Protein AF-A0A4Q2LYN2-F1 (afdb_monomer)

Radius of gyration: 11.36 Å; Cα contacts (8 Å, |Δi|>4): 56; chains: 1; bounding box: 28×20×30 Å

pLDDT: mean 85.12, std 8.64, r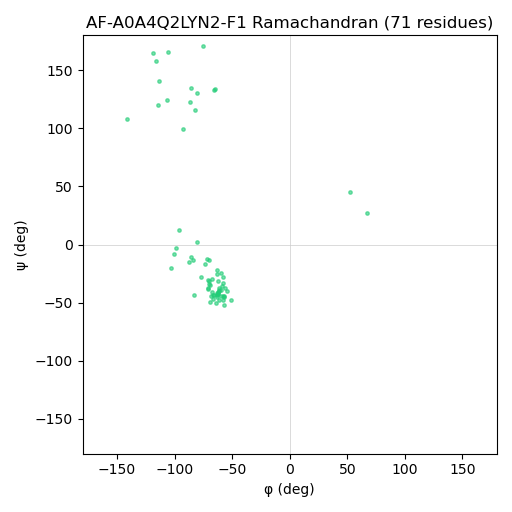ange [49.94, 92.75]

Foldseek 3Di:
DQLLVVLVVLCVVLVDDLVDFRPVSDDPVSLVVSQVVSCVVLVFHDDCVVVPDPTDHSVNSSVRSVVRSVVVD

Mean predicted aligned error: 4.29 Å

Nearest PDB structures (foldseek):
  5msv-assembly2_B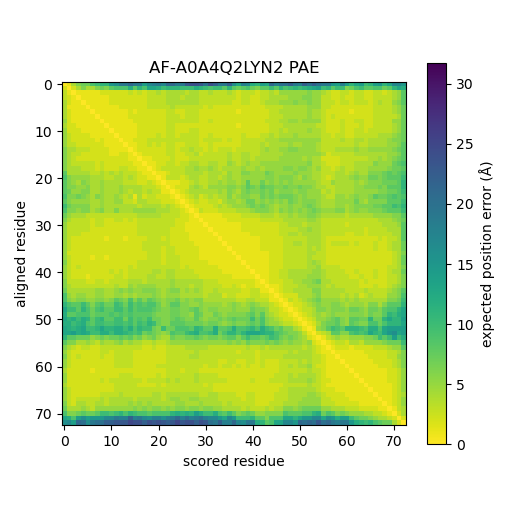  TM=7.972E-01  e=3.729E-02  Segniliparus rugosus ATCC BAA-974
  5msv-assembly1_A  TM=7.961E-01  e=6.938E-02  Segniliparus rugosus ATCC BAA-974
  5msr-assembly1_A  TM=8.082E-01  e=1.555E-01  Segniliparus rugosus
  5msp-assembly1_A  TM=7.428E-01  e=1.007E-01  Segniliparus rugosus ATCC BAA-974
  3j9m-assembly1_h  TM=6.748E-01  e=4.731E+00  Homo sapiens

Secondary structure (DSSP, 8-state):
--HHHHHHHHHHHHT--TTS-HHHH--HHHHHHHHHHHHHHHT----GGGTT-S---HHHHHHHHHHHHHHT-

Solvent-accessible surface area (backbone atoms only — not comparable to full-atom values): 4526 Å² total; per-residue (Å²): 134,64,62,60,66,56,51,52,59,55,28,62,78,73,70,56,62,72,90,45,57,49,70,81,76,40,56,79,66,56,46,53,52,51,51,52,53,48,24,66,76,67,73,42,82,78,63,70,76,67,75,73,51,98,77,45,42,52,69,58,52,40,54,48,52,52,52,45,56,63,70,76,107

Sequence (73 aa):
MDTKINLLKIYDQFGINPEEELNSQLDSLDFVTLIIEIEENFNVSVPEDLLNVDVLTTDKLVNLIDQELEKGN

Structure (mmCIF, N/CA/C/O backbone):
data_AF-A0A4Q2LYN2-F1
#
_entry.id   AF-A0A4Q2LYN2-F1
#
loop_
_atom_site.group_PDB
_atom_site.id
_atom_site.type_symbol
_atom_site.label_atom_id
_atom_site.label_alt_id
_atom_site.label_comp_id
_atom_site.label_asym_id
_atom_site.label_entity_id
_atom_site.label_seq_id
_atom_site.pdbx_PDB_ins_code
_atom_site.Cartn_x
_atom_site.Cartn_y
_atom_site.Cartn_z
_atom_site.occupancy
_atom_site.B_iso_or_equiv
_atom_site.auth_seq_id
_atom_site.auth_comp_id
_atom_site.auth_asym_id
_atom_site.auth_atom_id
_atom_site.pdbx_PDB_model_num
ATOM 1 N N . MET A 1 1 ? -14.574 -7.178 3.862 1.00 60.41 1 MET A N 1
ATOM 2 C CA . MET A 1 1 ? -14.083 -6.251 2.822 1.00 60.41 1 MET A CA 1
ATOM 3 C C . MET A 1 1 ? -12.828 -6.900 2.273 1.00 60.41 1 MET A C 1
ATOM 5 O O . MET A 1 1 ? -12.085 -7.424 3.085 1.00 60.41 1 MET A O 1
ATOM 9 N N . ASP A 1 2 ? -12.652 -7.012 0.958 1.00 84.62 2 ASP A N 1
ATOM 10 C CA . ASP A 1 2 ? -11.462 -7.675 0.408 1.00 84.62 2 ASP A CA 1
ATOM 11 C C . ASP A 1 2 ? -10.393 -6.609 0.147 1.00 84.62 2 ASP A C 1
ATOM 13 O O . ASP A 1 2 ? -10.481 -5.847 -0.823 1.00 84.62 2 ASP A O 1
ATOM 17 N N . THR A 1 3 ? -9.446 -6.492 1.079 1.00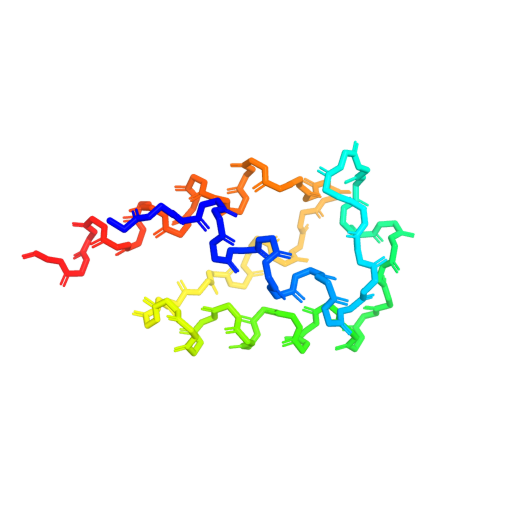 90.00 3 THR A N 1
ATOM 18 C CA . THR A 1 3 ? -8.386 -5.476 1.077 1.00 90.00 3 THR A CA 1
ATOM 19 C C . THR A 1 3 ? -7.593 -5.495 -0.220 1.00 90.00 3 THR A C 1
ATOM 21 O O . THR A 1 3 ? -7.331 -4.446 -0.811 1.00 90.00 3 THR A O 1
ATOM 24 N N . LYS A 1 4 ? -7.319 -6.695 -0.741 1.00 90.06 4 LYS A N 1
ATOM 25 C CA . LYS A 1 4 ? -6.599 -6.880 -1.999 1.00 90.06 4 LYS A CA 1
ATOM 26 C C . LYS A 1 4 ? -7.368 -6.296 -3.181 1.00 90.06 4 LYS A C 1
ATOM 28 O O . LYS A 1 4 ? -6.782 -5.586 -3.989 1.00 90.06 4 LYS A O 1
ATOM 33 N N . ILE A 1 5 ? -8.682 -6.516 -3.266 1.00 91.06 5 ILE A N 1
ATOM 34 C CA . ILE A 1 5 ? -9.504 -5.965 -4.360 1.00 91.06 5 ILE A CA 1
ATOM 35 C C . ILE A 1 5 ? -9.498 -4.433 -4.353 1.00 91.06 5 ILE A C 1
ATOM 37 O O . ILE A 1 5 ? -9.424 -3.817 -5.414 1.00 91.06 5 ILE A O 1
ATOM 41 N N . ASN A 1 6 ? -9.594 -3.805 -3.181 1.00 91.69 6 ASN A N 1
ATOM 42 C CA . ASN A 1 6 ? -9.584 -2.344 -3.097 1.00 91.69 6 ASN A CA 1
ATOM 43 C C . ASN A 1 6 ? -8.199 -1.763 -3.400 1.00 91.69 6 ASN A C 1
ATOM 45 O O . ASN A 1 6 ? -8.115 -0.776 -4.122 1.00 91.69 6 ASN A O 1
ATOM 49 N N . LEU A 1 7 ? -7.126 -2.418 -2.953 1.00 91.94 7 LEU A N 1
ATOM 50 C CA . LEU A 1 7 ? -5.760 -2.000 -3.259 1.00 91.94 7 LEU A CA 1
ATOM 51 C C . LEU A 1 7 ? -5.475 -2.052 -4.769 1.00 91.94 7 LEU A C 1
ATOM 53 O O . LEU A 1 7 ? -4.907 -1.117 -5.323 1.00 91.94 7 LEU A O 1
ATOM 57 N N . LEU A 1 8 ? -5.953 -3.093 -5.461 1.00 92.25 8 LEU A N 1
ATOM 58 C CA . LEU A 1 8 ? -5.815 -3.207 -6.917 1.00 92.25 8 LEU A CA 1
ATOM 59 C C . LEU A 1 8 ? -6.530 -2.083 -7.684 1.00 92.25 8 LEU A C 1
ATOM 61 O O . LEU A 1 8 ? -6.063 -1.680 -8.744 1.00 92.25 8 LEU A O 1
ATOM 65 N N . LYS A 1 9 ? -7.639 -1.546 -7.158 1.00 92.50 9 LYS A N 1
ATOM 66 C CA . LYS A 1 9 ? -8.306 -0.380 -7.766 1.00 92.50 9 LYS A CA 1
ATOM 67 C C . LYS A 1 9 ? -7.484 0.892 -7.625 1.00 92.50 9 LYS A C 1
ATOM 69 O O . LYS A 1 9 ? -7.535 1.729 -8.516 1.00 92.50 9 LYS A O 1
ATOM 74 N N . ILE A 1 10 ? -6.770 1.045 -6.510 1.00 92.38 10 ILE A N 1
ATOM 75 C CA . ILE A 1 10 ? -5.849 2.167 -6.322 1.00 92.38 10 ILE A CA 1
ATOM 76 C C . ILE A 1 10 ? -4.702 2.013 -7.323 1.00 92.38 10 ILE A C 1
ATOM 78 O O . ILE A 1 10 ? -4.424 2.941 -8.067 1.00 92.38 10 ILE A O 1
ATOM 82 N N . TYR A 1 11 ? -4.116 0.819 -7.444 1.00 92.62 11 TYR A N 1
ATOM 83 C CA . TYR A 1 11 ? -3.020 0.556 -8.386 1.00 92.62 11 TYR A CA 1
ATOM 84 C C . TYR A 1 11 ? -3.344 0.887 -9.840 1.00 92.62 11 TYR A C 1
ATOM 86 O O . TYR A 1 11 ? -2.483 1.421 -10.533 1.00 92.62 11 TYR A O 1
ATOM 94 N N . ASP A 1 12 ? -4.576 0.638 -10.284 1.00 91.75 12 ASP A N 1
ATOM 95 C CA . ASP A 1 12 ? -5.039 1.000 -11.629 1.00 91.75 12 ASP A CA 1
ATOM 96 C C . ASP A 1 12 ? -4.916 2.513 -11.905 1.00 91.75 12 ASP A C 1
ATOM 98 O O . ASP A 1 12 ? -4.578 2.914 -13.016 1.00 91.75 12 ASP A O 1
ATOM 102 N N . GLN A 1 13 ? -5.088 3.362 -10.882 1.00 90.25 13 GLN A N 1
ATOM 103 C CA . GLN A 1 13 ? -4.941 4.820 -11.003 1.00 90.25 13 GLN A CA 1
ATOM 104 C C . GLN A 1 13 ? -3.482 5.255 -11.194 1.00 90.25 13 GLN A C 1
ATOM 106 O O . GLN A 1 13 ? -3.225 6.259 -11.856 1.00 90.25 13 GLN A O 1
ATOM 111 N N . PHE A 1 14 ? -2.542 4.489 -10.636 1.00 89.31 14 PHE A N 1
ATOM 112 C CA . PHE A 1 14 ? -1.100 4.746 -10.707 1.00 89.31 14 PHE A CA 1
ATOM 113 C C . PHE A 1 14 ? -0.399 3.916 -11.796 1.00 89.31 14 PHE A C 1
ATOM 115 O O . PHE A 1 14 ? 0.802 4.059 -11.999 1.00 89.31 14 PHE A O 1
ATOM 122 N N . GLY A 1 15 ? -1.123 3.039 -12.500 1.00 89.62 15 GLY A N 1
ATOM 123 C CA . GLY A 1 15 ? -0.546 2.139 -13.502 1.00 89.62 15 GLY A CA 1
ATOM 124 C C . GLY A 1 15 ? 0.396 1.075 -12.923 1.00 89.62 15 GLY A C 1
ATOM 125 O O . GLY A 1 15 ? 1.300 0.627 -13.623 1.00 89.62 15 GLY A O 1
ATOM 126 N N . ILE A 1 16 ? 0.201 0.678 -11.661 1.00 90.62 16 ILE A N 1
ATOM 127 C CA . ILE A 1 16 ? 1.063 -0.285 -10.959 1.00 90.62 16 ILE A CA 1
ATOM 128 C C . ILE A 1 16 ? 0.701 -1.720 -11.359 1.00 90.62 16 ILE A C 1
ATOM 130 O O . ILE A 1 16 ? -0.453 -2.141 -11.253 1.00 90.62 16 ILE A O 1
ATOM 134 N N . ASN A 1 17 ? 1.707 -2.510 -11.730 1.00 90.94 17 ASN A N 1
ATOM 135 C CA . ASN A 1 17 ? 1.611 -3.957 -11.859 1.00 90.94 17 ASN A CA 1
ATOM 136 C C . ASN A 1 17 ? 1.776 -4.627 -10.476 1.00 90.94 17 ASN A C 1
ATOM 138 O O . ASN A 1 17 ? 2.861 -4.556 -9.890 1.00 90.94 17 ASN A O 1
ATOM 142 N N . PRO A 1 18 ? 0.745 -5.314 -9.942 1.00 88.25 18 PRO A N 1
ATOM 143 C CA . PRO A 1 18 ? 0.798 -5.934 -8.617 1.00 88.25 18 PRO A CA 1
ATOM 144 C C . PRO A 1 18 ? 1.734 -7.149 -8.519 1.00 88.25 18 PRO A C 1
ATOM 146 O O . PRO A 1 18 ? 1.991 -7.607 -7.402 1.00 88.25 18 PRO A O 1
ATOM 149 N N . GLU A 1 19 ? 2.190 -7.699 -9.651 1.00 88.31 19 GLU A N 1
ATOM 150 C CA . GLU A 1 19 ? 3.138 -8.823 -9.709 1.00 88.31 19 GLU A CA 1
ATOM 151 C C . GLU A 1 19 ? 4.608 -8.376 -9.638 1.00 88.31 19 GLU A C 1
ATOM 153 O O . GLU A 1 19 ? 5.498 -9.205 -9.451 1.00 88.31 19 GLU A O 1
ATOM 158 N N . GLU A 1 20 ? 4.864 -7.074 -9.762 1.00 87.00 20 GLU A N 1
ATOM 159 C CA . GLU A 1 20 ? 6.195 -6.474 -9.706 1.00 87.00 20 GLU A CA 1
ATOM 160 C C . GLU A 1 20 ? 6.429 -5.745 -8.373 1.00 87.00 20 GLU A C 1
ATOM 162 O O . GLU A 1 20 ? 5.511 -5.494 -7.588 1.00 87.00 20 GLU A O 1
ATOM 167 N N . GLU A 1 21 ? 7.689 -5.418 -8.086 1.00 83.50 21 GLU A N 1
ATOM 168 C CA . GLU A 1 21 ? 8.044 -4.619 -6.910 1.00 83.50 21 GLU A CA 1
ATOM 169 C C . GLU A 1 21 ? 7.470 -3.200 -7.050 1.00 83.50 21 GLU A C 1
ATOM 171 O O . GLU A 1 21 ? 7.594 -2.571 -8.098 1.00 83.50 21 GLU A O 1
ATOM 176 N N . LEU A 1 22 ? 6.821 -2.675 -6.009 1.00 82.50 22 LEU A N 1
ATOM 177 C CA . LEU A 1 22 ? 6.160 -1.361 -6.070 1.00 82.50 22 LEU A CA 1
ATOM 178 C C . LEU A 1 22 ? 7.154 -0.213 -6.218 1.00 82.50 22 LEU A C 1
ATOM 180 O O . LEU A 1 22 ? 6.934 0.728 -6.974 1.00 82.50 22 LEU A O 1
ATOM 184 N N . ASN A 1 23 ? 8.262 -0.300 -5.489 1.00 78.06 23 ASN A N 1
ATOM 185 C CA . ASN A 1 23 ? 9.289 0.731 -5.443 1.00 78.06 23 ASN A CA 1
ATOM 186 C C . ASN A 1 23 ? 10.122 0.825 -6.731 1.00 78.06 23 ASN A C 1
ATOM 188 O O . ASN A 1 23 ? 10.846 1.799 -6.899 1.00 78.06 23 ASN A O 1
ATOM 192 N N . SER A 1 24 ? 10.035 -0.155 -7.637 1.00 82.31 24 SER A N 1
ATOM 193 C CA . SER A 1 24 ? 10.686 -0.081 -8.952 1.00 82.31 24 SER A CA 1
ATOM 194 C C . SER A 1 24 ? 9.815 0.598 -10.017 1.00 82.31 24 SER A C 1
ATOM 196 O O . SER A 1 24 ? 10.332 1.000 -11.059 1.00 82.31 24 SER A O 1
ATOM 198 N N . GLN A 1 25 ? 8.514 0.745 -9.748 1.00 87.69 25 GLN A N 1
ATOM 199 C CA . GLN A 1 25 ? 7.520 1.278 -10.684 1.00 87.69 25 GLN A CA 1
ATOM 200 C C . GLN A 1 25 ? 7.125 2.727 -10.384 1.00 87.69 25 GLN A C 1
ATOM 202 O O . GLN A 1 25 ? 6.602 3.407 -11.262 1.00 87.69 25 GLN A O 1
ATOM 207 N N . LEU A 1 26 ? 7.366 3.192 -9.157 1.00 85.50 26 LEU A N 1
ATOM 208 C CA . LEU A 1 26 ? 6.936 4.500 -8.674 1.00 85.50 26 LEU A CA 1
ATOM 209 C C . LEU A 1 26 ? 8.138 5.393 -8.407 1.00 85.50 26 LEU A C 1
ATOM 211 O O . LEU A 1 26 ? 9.147 4.953 -7.851 1.00 85.50 26 LEU A O 1
ATOM 215 N N . ASP A 1 27 ? 8.008 6.670 -8.759 1.00 84.62 27 ASP A N 1
ATOM 216 C CA . ASP A 1 27 ? 8.915 7.675 -8.229 1.00 84.62 27 ASP A CA 1
ATOM 217 C C . ASP A 1 27 ? 8.566 8.009 -6.766 1.00 84.62 27 ASP A C 1
ATOM 219 O O . ASP A 1 27 ? 7.555 7.569 -6.211 1.00 84.62 27 ASP A O 1
ATOM 223 N N . SER A 1 28 ? 9.426 8.778 -6.099 1.00 81.81 28 SER A N 1
ATOM 224 C CA . SER A 1 28 ? 9.238 9.094 -4.682 1.00 81.81 28 SER A CA 1
ATOM 225 C C . SER A 1 28 ? 7.965 9.900 -4.391 1.00 81.81 28 SER A C 1
ATOM 227 O O . SER A 1 28 ? 7.476 9.854 -3.267 1.00 81.81 28 SER A O 1
ATOM 229 N N . LEU A 1 29 ? 7.446 10.667 -5.358 1.00 87.00 29 LEU A N 1
ATOM 230 C CA . LEU A 1 29 ? 6.233 11.469 -5.184 1.00 87.00 29 LEU A CA 1
ATOM 231 C C . LEU A 1 29 ? 4.981 10.615 -5.405 1.00 87.00 29 LEU A C 1
ATOM 233 O O . LEU A 1 29 ? 4.044 10.688 -4.608 1.00 87.00 29 LEU A O 1
ATOM 237 N N . ASP A 1 30 ? 4.987 9.781 -6.441 1.00 88.25 30 ASP A N 1
ATOM 238 C CA . ASP A 1 30 ? 3.917 8.826 -6.724 1.00 88.25 30 ASP A CA 1
ATOM 239 C C . ASP A 1 30 ? 3.775 7.826 -5.577 1.00 88.25 30 ASP A C 1
ATOM 241 O O . ASP A 1 30 ? 2.665 7.514 -5.154 1.00 88.25 30 ASP A O 1
ATOM 245 N N . PHE A 1 31 ? 4.898 7.394 -5.001 1.00 86.12 31 PHE A N 1
ATOM 246 C CA . PHE A 1 31 ? 4.907 6.516 -3.840 1.00 86.12 31 PHE A CA 1
ATOM 247 C C . PHE A 1 31 ? 4.233 7.147 -2.616 1.00 86.12 31 PHE A C 1
ATOM 249 O O . PHE A 1 31 ? 3.379 6.521 -1.994 1.00 86.12 31 PHE A O 1
ATOM 256 N N . VAL A 1 32 ? 4.563 8.398 -2.283 1.00 87.69 32 VAL A N 1
ATOM 257 C CA . VAL A 1 32 ? 3.908 9.113 -1.173 1.00 87.69 32 VAL A CA 1
ATOM 258 C C . VAL A 1 32 ? 2.415 9.289 -1.450 1.00 87.69 32 VAL A C 1
ATOM 260 O O . VAL A 1 32 ? 1.594 9.063 -0.565 1.00 87.69 32 VAL A O 1
ATOM 263 N N . THR A 1 33 ? 2.056 9.642 -2.685 1.00 90.31 33 THR A N 1
ATOM 264 C CA . THR A 1 33 ? 0.655 9.831 -3.086 1.00 90.31 33 THR A CA 1
ATOM 265 C C . THR A 1 33 ? -0.143 8.529 -2.981 1.00 90.31 33 THR A C 1
ATOM 267 O O . THR A 1 33 ? -1.254 8.534 -2.457 1.00 90.31 33 THR A O 1
ATOM 270 N N . LEU A 1 34 ? 0.440 7.401 -3.400 1.00 90.38 34 LEU A N 1
ATOM 271 C CA . LEU A 1 34 ? -0.151 6.071 -3.247 1.00 90.38 34 LEU A CA 1
ATOM 272 C C . LEU A 1 34 ? -0.452 5.755 -1.779 1.00 90.38 34 LEU A C 1
ATOM 274 O O . LEU A 1 34 ? -1.518 5.228 -1.467 1.00 90.38 34 LEU A O 1
ATOM 278 N N . ILE A 1 35 ? 0.490 6.045 -0.882 1.00 89.31 35 ILE A N 1
ATOM 279 C CA . ILE A 1 35 ? 0.336 5.753 0.545 1.00 89.31 35 ILE A CA 1
ATOM 280 C C . ILE A 1 35 ? -0.784 6.596 1.150 1.00 89.31 35 ILE A C 1
ATOM 282 O O . ILE A 1 35 ? -1.622 6.038 1.850 1.00 89.31 35 ILE A O 1
ATOM 286 N N . ILE A 1 36 ? -0.860 7.887 0.815 1.00 90.50 36 ILE A N 1
ATOM 287 C CA . ILE A 1 36 ? -1.960 8.762 1.249 1.00 90.50 36 ILE A CA 1
ATOM 288 C C . ILE A 1 36 ? -3.313 8.206 0.779 1.00 90.50 36 ILE A C 1
ATOM 290 O O . ILE A 1 36 ? -4.229 8.063 1.584 1.00 90.50 36 ILE A O 1
ATOM 294 N N . GLU A 1 37 ? -3.434 7.816 -0.494 1.00 92.75 37 GLU A N 1
ATOM 295 C CA . GLU A 1 37 ? -4.666 7.211 -1.022 1.00 92.75 37 GLU A CA 1
ATOM 296 C C . GLU A 1 37 ? -5.039 5.913 -0.2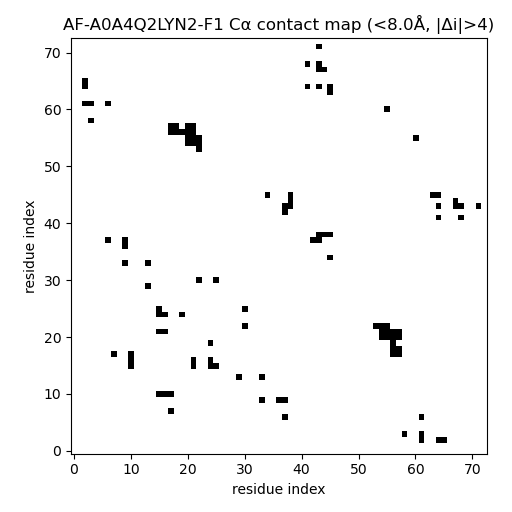92 1.00 92.75 37 GLU A C 1
ATOM 298 O O . GLU A 1 37 ? -6.214 5.667 -0.016 1.00 92.75 37 GLU A O 1
ATOM 303 N N . ILE A 1 38 ? -4.056 5.080 0.059 1.00 91.19 38 ILE A N 1
ATOM 304 C CA . ILE A 1 38 ? -4.281 3.872 0.861 1.00 91.19 38 ILE A CA 1
ATOM 305 C C . ILE A 1 38 ? -4.795 4.244 2.259 1.00 91.19 38 ILE A C 1
ATOM 307 O O . ILE A 1 38 ? -5.810 3.703 2.698 1.00 91.19 38 ILE A O 1
ATOM 311 N N . GLU A 1 39 ? -4.137 5.165 2.959 1.00 91.44 39 GLU A N 1
ATOM 312 C CA . GLU A 1 39 ? -4.556 5.600 4.296 1.00 91.44 39 GLU A CA 1
ATOM 313 C C . GLU A 1 39 ? -5.991 6.141 4.292 1.00 91.44 39 GLU A C 1
ATOM 315 O O . GLU A 1 39 ? -6.805 5.738 5.126 1.00 91.44 39 GLU A O 1
ATOM 320 N N . GLU A 1 40 ? -6.341 6.974 3.308 1.00 92.31 40 GLU A N 1
ATOM 321 C CA . GLU A 1 40 ? -7.682 7.545 3.167 1.00 92.31 40 GLU A CA 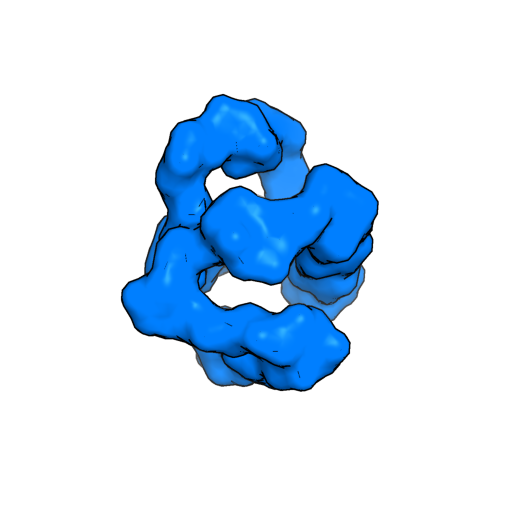1
ATOM 322 C C . GLU A 1 40 ? -8.744 6.494 2.797 1.00 92.31 40 GLU A C 1
ATOM 324 O O . GLU A 1 40 ? -9.824 6.474 3.392 1.00 92.31 40 GLU A O 1
ATOM 329 N N . ASN A 1 41 ? -8.458 5.587 1.853 1.00 91.50 41 ASN A N 1
ATOM 330 C CA . ASN A 1 41 ? -9.431 4.580 1.402 1.00 91.50 41 ASN A CA 1
ATOM 331 C C . ASN A 1 41 ? -9.711 3.505 2.457 1.00 91.50 41 ASN A C 1
ATOM 333 O O . ASN A 1 41 ? -10.827 2.979 2.525 1.00 91.50 41 ASN A O 1
ATOM 337 N N . PHE A 1 42 ? -8.704 3.145 3.251 1.00 90.12 42 PHE A N 1
ATOM 338 C CA . PHE A 1 42 ? -8.816 2.093 4.259 1.00 90.12 42 PHE A CA 1
ATOM 339 C C . PHE A 1 42 ? -9.011 2.637 5.677 1.00 90.12 42 PHE A C 1
ATOM 341 O O . PHE A 1 42 ? -9.319 1.859 6.576 1.00 90.12 42 PHE A O 1
ATOM 348 N N . ASN A 1 43 ? -8.898 3.955 5.879 1.00 90.31 43 ASN A N 1
ATOM 349 C CA . ASN A 1 43 ? -8.936 4.602 7.191 1.00 90.31 43 ASN A CA 1
ATOM 350 C C . ASN A 1 43 ? -7.937 3.956 8.173 1.00 90.31 43 ASN A C 1
ATOM 352 O O . ASN A 1 43 ? -8.266 3.647 9.321 1.00 90.31 43 ASN A O 1
ATOM 356 N N . VAL A 1 44 ? -6.719 3.724 7.680 1.00 89.38 44 VAL A N 1
ATOM 357 C CA . VAL A 1 44 ? -5.572 3.184 8.424 1.00 89.38 44 VAL A CA 1
ATOM 358 C C . VAL A 1 44 ? -4.444 4.208 8.427 1.00 89.38 44 VAL A C 1
ATOM 360 O O . VAL A 1 44 ? -4.454 5.135 7.624 1.00 89.38 44 VAL A O 1
ATOM 363 N N . SER A 1 45 ? -3.458 4.029 9.304 1.00 88.50 45 SER A N 1
ATOM 364 C CA . SER A 1 45 ? -2.202 4.776 9.229 1.00 88.50 45 SER A CA 1
ATOM 365 C C . SER A 1 45 ? -1.069 3.811 8.915 1.00 88.50 45 SER A C 1
ATOM 367 O O . SER A 1 45 ? -0.842 2.849 9.651 1.00 88.50 45 SER A O 1
ATOM 369 N N . VAL A 1 46 ? -0.383 4.038 7.798 1.00 84.00 46 VAL A N 1
ATOM 370 C CA . VAL A 1 46 ? 0.753 3.225 7.376 1.00 84.00 46 VAL A CA 1
ATOM 371 C C . VAL A 1 46 ? 2.012 3.789 8.044 1.00 84.00 46 VAL A C 1
ATOM 373 O O . VAL A 1 46 ? 2.335 4.959 7.850 1.00 84.00 46 VAL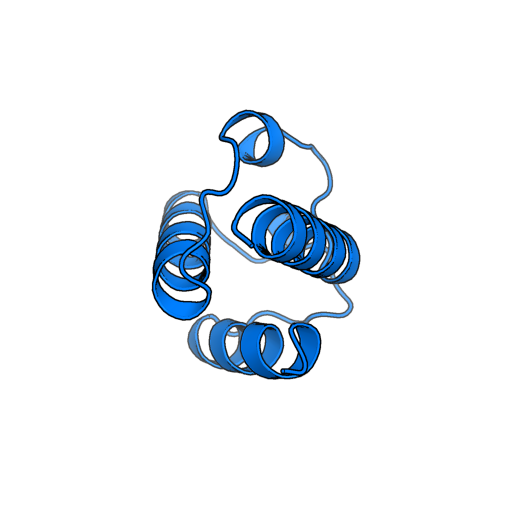 A O 1
ATOM 376 N N . PRO A 1 47 ? 2.763 2.994 8.826 1.00 81.12 47 PRO A N 1
ATOM 377 C CA . PRO A 1 47 ? 3.955 3.495 9.499 1.00 81.12 47 PRO A CA 1
ATOM 378 C C . PRO A 1 47 ? 5.040 3.915 8.501 1.00 81.12 47 PRO A C 1
ATOM 380 O O . PRO A 1 47 ? 5.397 3.148 7.604 1.00 81.12 47 PRO A O 1
ATOM 383 N N . GLU A 1 48 ? 5.636 5.089 8.721 1.00 77.88 48 GLU A N 1
ATOM 384 C CA . GLU A 1 48 ? 6.703 5.637 7.868 1.00 77.88 48 GLU A CA 1
ATOM 385 C 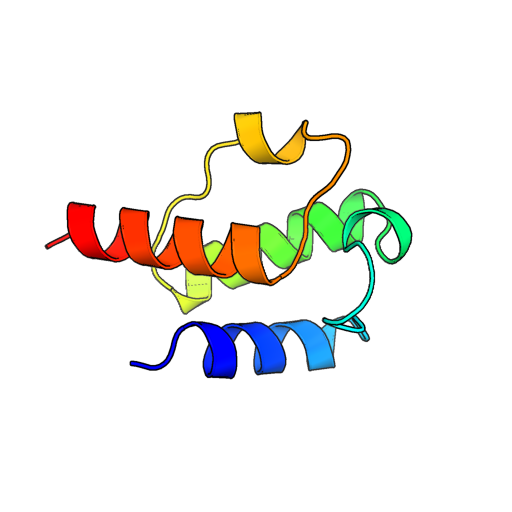C . GLU A 1 48 ? 7.927 4.711 7.756 1.00 77.88 48 GLU A C 1
ATOM 387 O O . GLU A 1 48 ? 8.604 4.688 6.732 1.00 77.88 48 GLU A O 1
ATOM 392 N N . ASP A 1 49 ? 8.191 3.884 8.770 1.00 74.06 49 ASP A N 1
ATOM 393 C CA . ASP A 1 49 ? 9.294 2.914 8.756 1.00 74.06 49 ASP A CA 1
ATOM 394 C C . ASP A 1 49 ? 9.187 1.902 7.603 1.00 74.06 49 ASP A C 1
ATOM 396 O O . ASP A 1 49 ? 10.197 1.369 7.141 1.00 74.06 49 ASP A O 1
ATOM 400 N N . LEU A 1 50 ? 7.976 1.657 7.096 1.00 69.00 50 LEU A N 1
ATOM 401 C CA . LEU A 1 50 ? 7.744 0.779 5.948 1.00 69.00 50 LEU A CA 1
ATOM 402 C C . LEU A 1 50 ? 7.923 1.479 4.607 1.00 69.00 50 LEU A C 1
ATOM 404 O O . LEU A 1 50 ? 8.044 0.803 3.591 1.00 69.00 50 LEU A O 1
ATOM 408 N N . LEU A 1 51 ? 7.989 2.808 4.601 1.00 68.56 51 LEU A N 1
ATOM 409 C CA . LEU A 1 51 ? 8.361 3.597 3.428 1.00 68.56 51 LEU A CA 1
ATOM 410 C C . LEU A 1 51 ? 9.866 3.502 3.147 1.00 68.56 51 LEU A C 1
ATOM 412 O O . LEU A 1 51 ? 10.308 3.781 2.039 1.00 68.56 51 LEU A O 1
ATOM 416 N N . ASN A 1 52 ? 10.644 3.055 4.138 1.00 69.81 52 ASN A N 1
ATOM 417 C CA . ASN A 1 52 ? 12.093 2.887 4.056 1.00 69.81 52 ASN A CA 1
ATOM 418 C C . ASN A 1 52 ? 12.532 1.448 3.719 1.00 69.81 52 ASN A C 1
ATOM 420 O O . ASN A 1 52 ? 13.704 1.114 3.893 1.00 69.81 52 ASN A O 1
ATOM 424 N N . VAL A 1 53 ? 11.625 0.564 3.281 1.00 67.50 53 VAL A N 1
ATOM 425 C CA . VAL A 1 53 ? 11.986 -0.821 2.928 1.00 67.50 53 VAL A CA 1
ATOM 426 C C .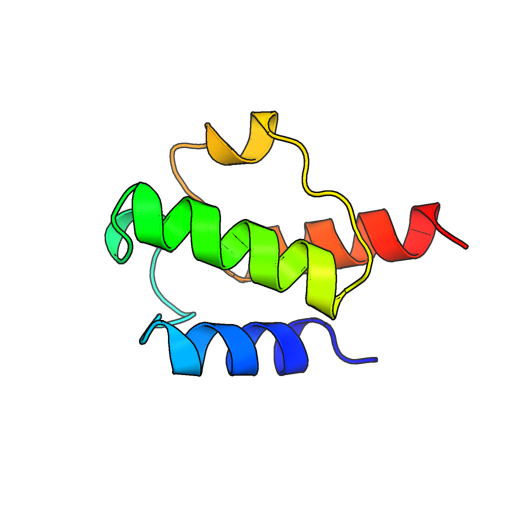 VAL A 1 53 ? 12.480 -0.924 1.486 1.00 67.50 53 VAL A C 1
ATOM 428 O O . VAL A 1 53 ? 11.836 -0.437 0.563 1.00 67.50 53 VAL A O 1
ATOM 431 N N . ASP A 1 54 ? 13.583 -1.650 1.283 1.00 66.19 54 ASP A N 1
ATOM 432 C CA . ASP A 1 54 ? 14.173 -1.880 -0.046 1.00 66.19 54 ASP A CA 1
ATOM 433 C C . ASP A 1 54 ? 13.253 -2.654 -1.007 1.00 66.19 54 ASP A C 1
ATOM 435 O O . ASP A 1 54 ? 13.442 -2.594 -2.217 1.00 66.19 54 ASP A O 1
ATOM 439 N N . VAL A 1 55 ? 12.277 -3.410 -0.486 1.00 71.44 55 VAL A N 1
ATOM 440 C CA . VAL A 1 55 ? 11.329 -4.191 -1.298 1.00 71.44 55 VAL A CA 1
ATOM 441 C C . VAL A 1 55 ? 9.936 -4.134 -0.684 1.00 71.44 55 VAL A C 1
ATOM 443 O O . VAL A 1 55 ? 9.658 -4.802 0.328 1.00 71.44 55 VAL A O 1
ATOM 446 N N . LEU A 1 56 ? 9.041 -3.399 -1.341 1.00 82.12 56 LEU A N 1
ATOM 447 C CA . LEU A 1 56 ? 7.617 -3.370 -1.028 1.00 82.12 56 LEU A CA 1
ATOM 448 C C . LEU A 1 56 ? 6.847 -4.146 -2.102 1.00 82.12 56 LEU A C 1
ATOM 450 O O . LEU A 1 56 ? 6.957 -3.856 -3.291 1.00 82.12 56 LEU A O 1
ATOM 454 N N . THR A 1 57 ? 6.069 -5.142 -1.680 1.00 87.81 57 THR A N 1
ATOM 455 C CA . THR A 1 57 ? 5.204 -5.934 -2.566 1.00 87.81 57 THR A CA 1
ATOM 456 C C . THR A 1 57 ? 3.742 -5.735 -2.194 1.00 87.81 57 THR A C 1
ATOM 458 O O . THR A 1 57 ? 3.423 -5.410 -1.047 1.00 87.81 57 THR A O 1
ATOM 461 N N . THR A 1 58 ? 2.850 -6.001 -3.146 1.00 88.19 58 THR A N 1
ATOM 462 C CA . THR A 1 58 ? 1.396 -5.939 -2.952 1.00 88.19 58 THR A CA 1
ATOM 463 C C . THR A 1 58 ? 0.946 -6.725 -1.724 1.00 88.19 58 THR A C 1
ATOM 465 O O . THR A 1 58 ? 0.224 -6.203 -0.882 1.00 88.19 58 THR A O 1
ATOM 468 N N . ASP A 1 59 ? 1.417 -7.965 -1.564 1.00 88.62 59 ASP A N 1
ATOM 469 C CA . ASP A 1 59 ? 0.998 -8.809 -0.441 1.00 88.62 59 ASP A CA 1
ATOM 470 C C . ASP A 1 59 ? 1.506 -8.281 0.915 1.00 88.62 59 ASP A C 1
ATOM 472 O O . ASP A 1 59 ? 0.831 -8.457 1.929 1.00 88.62 59 ASP A O 1
ATOM 476 N N . LYS A 1 60 ? 2.662 -7.598 0.966 1.00 87.69 60 LYS A N 1
ATOM 477 C CA . LYS A 1 60 ? 3.121 -6.936 2.201 1.00 87.69 60 LYS A CA 1
ATOM 478 C C . LYS A 1 60 ? 2.197 -5.782 2.585 1.00 87.69 60 LYS A C 1
ATOM 480 O O . LYS A 1 60 ? 1.844 -5.675 3.756 1.00 87.69 60 LYS A O 1
ATOM 485 N N . LEU A 1 61 ? 1.790 -4.962 1.613 1.00 88.00 61 LEU A N 1
ATOM 486 C CA . LEU A 1 61 ? 0.836 -3.874 1.844 1.00 88.00 61 LEU A CA 1
ATOM 487 C C . LEU A 1 61 ? -0.527 -4.403 2.290 1.00 88.00 61 LEU A C 1
ATOM 489 O O . LEU A 1 61 ? -1.065 -3.900 3.267 1.00 88.00 61 LEU A O 1
ATOM 493 N N . VAL A 1 62 ? -1.055 -5.444 1.637 1.00 90.81 62 VAL A N 1
ATOM 494 C CA . VAL A 1 62 ? -2.334 -6.061 2.034 1.00 90.81 62 VAL A CA 1
ATOM 495 C C . VAL A 1 62 ? -2.281 -6.537 3.483 1.00 90.81 62 VAL A C 1
ATOM 497 O O . VAL A 1 62 ? -3.119 -6.131 4.281 1.00 90.81 62 VAL A O 1
ATOM 500 N N . ASN A 1 63 ? -1.264 -7.328 3.842 1.00 89.88 63 ASN A N 1
ATOM 501 C CA . ASN A 1 63 ? -1.116 -7.836 5.207 1.00 89.88 63 ASN A CA 1
ATOM 502 C C . ASN A 1 63 ? -1.007 -6.709 6.239 1.00 89.88 63 ASN A C 1
ATOM 504 O O . ASN A 1 63 ? -1.495 -6.848 7.356 1.00 89.88 63 ASN A O 1
ATOM 508 N N . LEU A 1 64 ? -0.350 -5.606 5.883 1.00 88.00 64 LEU A N 1
ATOM 509 C CA . LEU A 1 64 ? -0.226 -4.462 6.770 1.00 88.00 64 LEU A CA 1
ATOM 510 C C . LEU A 1 64 ? -1.557 -3.751 6.984 1.00 88.00 64 LEU A C 1
ATOM 512 O O . LEU A 1 64 ? -1.928 -3.479 8.122 1.00 88.00 64 LEU A O 1
ATOM 516 N N . ILE A 1 65 ? -2.262 -3.452 5.894 1.00 89.00 65 ILE A N 1
ATOM 517 C CA . ILE A 1 65 ? -3.567 -2.798 5.956 1.00 89.00 65 ILE A CA 1
ATOM 518 C C . ILE A 1 65 ? -4.516 -3.659 6.792 1.00 89.00 65 ILE A C 1
ATOM 520 O O . ILE A 1 65 ? -5.176 -3.139 7.686 1.00 89.00 65 ILE A O 1
ATOM 524 N N . ASP A 1 66 ? -4.523 -4.976 6.571 1.00 90.56 66 ASP A N 1
ATOM 525 C CA . ASP A 1 66 ? -5.333 -5.911 7.353 1.00 90.56 66 ASP A CA 1
ATOM 526 C C . ASP A 1 66 ? -4.978 -5.873 8.849 1.00 90.56 66 ASP A C 1
ATOM 528 O O . ASP A 1 66 ? -5.876 -5.782 9.683 1.00 90.56 66 ASP A O 1
ATOM 532 N N . GLN A 1 67 ? -3.689 -5.850 9.209 1.00 89.62 67 GLN A N 1
ATOM 533 C CA . GLN A 1 67 ? -3.262 -5.730 10.610 1.00 89.62 67 GLN A CA 1
ATOM 534 C C . GLN A 1 67 ? -3.715 -4.420 11.267 1.00 89.62 67 GLN A C 1
ATOM 536 O O . GLN A 1 67 ? -4.098 -4.426 12.436 1.00 89.62 67 GLN A O 1
ATOM 541 N N . GLU A 1 68 ? -3.656 -3.293 10.556 1.00 88.19 68 GLU A N 1
ATOM 542 C CA . GLU A 1 68 ? -4.112 -2.004 11.090 1.00 88.19 68 GLU A CA 1
ATOM 543 C C . GLU A 1 68 ? -5.641 -1.948 11.214 1.00 88.19 68 GLU A C 1
ATOM 545 O O . GLU A 1 68 ? -6.161 -1.463 12.221 1.00 88.19 68 GLU A O 1
ATOM 550 N N . LEU A 1 69 ? -6.371 -2.531 10.258 1.00 86.94 69 LEU A N 1
ATOM 551 C CA . LEU A 1 69 ? -7.825 -2.690 10.340 1.00 86.94 69 LEU A CA 1
ATOM 552 C C . LEU A 1 69 ? -8.247 -3.561 11.534 1.00 86.94 69 LEU A C 1
ATOM 554 O O . LEU A 1 69 ? -9.252 -3.265 12.179 1.00 86.94 69 LEU A O 1
ATOM 55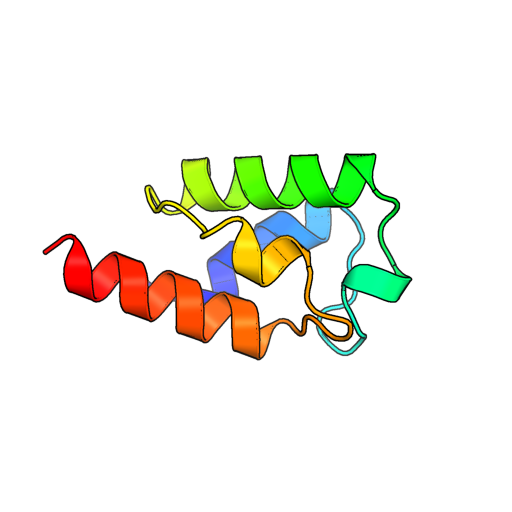8 N N . GLU A 1 70 ? -7.486 -4.612 11.854 1.00 86.62 70 GLU A N 1
ATOM 559 C CA . GLU A 1 70 ? -7.729 -5.455 13.032 1.00 86.62 70 GLU A CA 1
ATOM 560 C C . GLU A 1 70 ? -7.429 -4.739 14.358 1.00 86.62 70 GLU A C 1
ATOM 562 O O . GLU A 1 70 ? -8.089 -5.016 15.357 1.00 86.62 70 GLU A O 1
ATOM 567 N N . LYS A 1 71 ? -6.458 -3.814 14.391 1.00 80.25 71 LYS A N 1
ATOM 568 C CA . LYS A 1 71 ? -6.124 -3.018 15.590 1.00 80.25 71 LYS A CA 1
ATOM 569 C C . LYS A 1 71 ? -7.115 -1.886 15.864 1.00 80.25 71 LYS A C 1
ATOM 571 O O . LYS A 1 71 ? -7.234 -1.455 17.010 1.00 80.25 71 LYS A O 1
ATOM 576 N N . GLY A 1 72 ? -7.764 -1.365 14.823 1.00 63.41 72 GLY A N 1
ATOM 577 C CA . GLY A 1 72 ? -8.724 -0.260 14.905 1.00 63.41 72 GLY A CA 1
ATOM 578 C C . GLY A 1 72 ? -10.141 -0.654 15.346 1.00 63.41 72 GLY A C 1
ATOM 579 O O . GLY A 1 72 ? -11.011 0.217 15.384 1.00 63.41 72 GLY A O 1
ATOM 580 N N . ASN A 1 73 ? -10.377 -1.932 15.663 1.00 49.94 73 ASN A N 1
ATOM 581 C CA . ASN A 1 73 ? -11.675 -2.521 16.014 1.00 49.94 73 ASN A CA 1
ATOM 582 C C . ASN A 1 73 ? -11.667 -3.079 17.449 1.00 49.94 73 ASN A C 1
ATOM 584 O O . ASN A 1 73 ? -12.733 -3.042 18.105 1.00 49.94 73 ASN A O 1
#